Protein AF-A0AAT9HSB4-F1 (afdb_monomer_lite)

Radius of gyration: 14.97 Å; chains: 1; bounding box: 38×33×36 Å

Structure (mmCIF, N/CA/C/O backbone):
data_AF-A0AAT9HSB4-F1
#
_entry.id   AF-A0AAT9HSB4-F1
#
loop_
_atom_site.group_PDB
_atom_site.id
_atom_site.type_symbol
_atom_site.label_atom_id
_atom_site.label_alt_id
_atom_site.label_comp_id
_atom_site.label_asym_id
_atom_site.label_entity_id
_atom_site.label_seq_id
_atom_site.pdbx_PDB_ins_code
_atom_site.Cartn_x
_atom_site.Cartn_y
_atom_site.Cartn_z
_atom_site.occupancy
_atom_site.B_iso_or_equiv
_atom_site.auth_seq_id
_atom_site.auth_comp_id
_atom_site.auth_asym_id
_atom_site.auth_atom_id
_atom_site.pdbx_PDB_model_num
ATOM 1 N N . MET A 1 1 ? 13.324 11.459 19.118 1.00 53.50 1 MET A N 1
ATOM 2 C CA . MET A 1 1 ? 11.860 11.430 19.320 1.00 53.50 1 MET A CA 1
ATOM 3 C C . MET A 1 1 ? 11.243 11.408 17.937 1.00 53.50 1 MET A C 1
ATOM 5 O O . MET A 1 1 ? 11.651 12.230 17.129 1.00 53.50 1 MET A O 1
ATOM 9 N N . LEU A 1 2 ? 10.396 10.427 17.626 1.00 69.25 2 LEU A N 1
ATOM 10 C CA . LEU A 1 2 ? 9.744 10.348 16.318 1.00 69.25 2 LEU A CA 1
ATOM 11 C C . LEU A 1 2 ? 8.677 11.445 16.238 1.00 69.25 2 LEU A C 1
ATOM 13 O O . LEU A 1 2 ? 7.854 11.557 17.145 1.00 69.25 2 LEU A O 1
ATOM 17 N N . ASP A 1 3 ? 8.729 12.261 15.191 1.00 85.31 3 ASP A N 1
ATOM 18 C CA . ASP A 1 3 ? 7.699 13.249 14.881 1.00 85.31 3 ASP A CA 1
ATOM 19 C C . ASP A 1 3 ? 6.648 12.599 13.970 1.00 85.31 3 ASP A C 1
ATOM 21 O O . ASP A 1 3 ? 6.989 11.972 12.966 1.00 85.31 3 ASP A O 1
ATOM 25 N N . GLY A 1 4 ? 5.368 12.742 14.321 1.00 80.50 4 GLY A N 1
ATOM 26 C CA . GLY A 1 4 ? 4.260 12.221 13.522 1.00 80.50 4 GLY A CA 1
ATOM 27 C C . GLY A 1 4 ? 4.216 12.810 12.110 1.00 80.50 4 GLY A C 1
ATOM 28 O O . GLY A 1 4 ? 3.830 12.097 11.184 1.00 80.50 4 GLY A O 1
ATOM 29 N N . SER A 1 5 ? 4.665 14.060 11.931 1.00 85.50 5 SER A N 1
ATOM 30 C CA . SER A 1 5 ? 4.742 14.695 10.609 1.00 85.50 5 SER A CA 1
ATOM 31 C C . SER A 1 5 ? 5.811 14.040 9.726 1.00 85.50 5 SER A C 1
ATOM 33 O O . SER A 1 5 ? 5.557 13.736 8.563 1.00 85.50 5 SER A O 1
ATOM 35 N N . ALA A 1 6 ? 6.970 13.713 10.307 1.00 90.88 6 ALA A N 1
ATOM 36 C CA . ALA A 1 6 ? 8.046 13.012 9.616 1.00 90.88 6 ALA A CA 1
ATOM 37 C C . ALA A 1 6 ? 7.637 11.583 9.222 1.00 90.88 6 ALA A C 1
ATOM 39 O O . ALA A 1 6 ? 7.968 11.132 8.130 1.00 90.88 6 ALA A O 1
ATOM 40 N N . LEU A 1 7 ? 6.880 10.888 10.079 1.00 93.94 7 LEU A N 1
ATOM 41 C CA . LEU A 1 7 ? 6.364 9.548 9.778 1.00 93.94 7 LEU A CA 1
ATOM 42 C C . LEU A 1 7 ? 5.303 9.564 8.668 1.00 93.94 7 LEU A C 1
ATOM 44 O O . LEU A 1 7 ? 5.342 8.715 7.783 1.00 93.94 7 LEU A O 1
ATOM 48 N N . ALA A 1 8 ? 4.398 10.548 8.667 1.00 95.06 8 ALA A N 1
ATOM 49 C CA . ALA A 1 8 ? 3.449 10.727 7.567 1.00 95.06 8 ALA A CA 1
ATOM 50 C C . ALA A 1 8 ? 4.170 11.091 6.256 1.00 95.06 8 ALA A C 1
ATOM 52 O O . ALA A 1 8 ? 3.816 10.583 5.197 1.00 95.06 8 ALA A O 1
ATOM 53 N N . GLY A 1 9 ? 5.218 11.920 6.333 1.00 96.38 9 GLY A N 1
ATOM 54 C CA . GLY A 1 9 ? 6.081 12.245 5.196 1.00 96.38 9 GLY A CA 1
ATOM 55 C C . GLY A 1 9 ? 6.773 11.020 4.603 1.00 96.38 9 GLY A C 1
ATOM 56 O O . GLY A 1 9 ? 6.814 10.869 3.385 1.00 96.38 9 GLY A O 1
ATOM 57 N N . GLN A 1 10 ? 7.261 10.117 5.458 1.00 96.06 10 GLN A N 1
ATOM 58 C CA . GLN A 1 10 ? 7.844 8.851 5.020 1.00 96.06 10 GLN A CA 1
ATOM 59 C C . GLN A 1 10 ? 6.803 7.957 4.337 1.00 96.06 10 GLN A C 1
ATOM 61 O O . GLN A 1 10 ? 7.060 7.481 3.238 1.00 96.06 10 GLN A O 1
ATOM 66 N N . ALA A 1 11 ? 5.615 7.805 4.928 1.00 96.25 11 ALA A N 1
ATOM 67 C CA . ALA A 1 11 ? 4.540 7.009 4.336 1.00 96.25 11 ALA A CA 1
ATOM 68 C C . ALA A 1 11 ? 4.081 7.561 2.972 1.00 96.25 11 ALA A C 1
ATOM 70 O O . ALA A 1 11 ? 3.845 6.795 2.043 1.00 96.25 11 ALA A O 1
ATOM 71 N N . ALA A 1 12 ? 3.982 8.887 2.828 1.00 97.75 12 ALA A N 1
ATOM 72 C CA . ALA A 1 12 ? 3.644 9.528 1.556 1.00 97.75 12 ALA A CA 1
ATOM 73 C C . ALA A 1 12 ? 4.717 9.290 0.488 1.00 97.75 12 ALA A C 1
ATOM 75 O O . ALA A 1 12 ? 4.398 9.083 -0.681 1.00 97.75 12 ALA A O 1
ATOM 76 N N . ARG A 1 13 ? 5.990 9.301 0.892 1.00 97.31 13 ARG A N 1
ATOM 77 C CA . ARG A 1 13 ? 7.109 9.022 -0.003 1.00 97.31 13 ARG A CA 1
ATOM 78 C C . ARG A 1 13 ? 7.107 7.572 -0.483 1.00 97.31 13 ARG A C 1
ATOM 80 O O . ARG A 1 13 ? 7.163 7.362 -1.687 1.00 97.31 13 ARG A O 1
ATOM 87 N N . GLU A 1 14 ? 6.977 6.611 0.428 1.00 96.81 14 GLU A N 1
ATOM 88 C CA . GLU A 1 14 ? 6.907 5.179 0.089 1.00 96.81 14 GLU A CA 1
ATOM 89 C C . GLU A 1 14 ? 5.704 4.879 -0.824 1.00 96.81 14 GLU A C 1
ATOM 91 O O . GLU A 1 14 ? 5.832 4.165 -1.814 1.00 96.81 14 GLU A O 1
ATOM 96 N N . LEU A 1 15 ? 4.554 5.520 -0.580 1.00 97.00 15 LEU A N 1
ATOM 97 C CA . LEU A 1 15 ? 3.365 5.398 -1.431 1.00 97.00 15 LEU A CA 1
ATOM 98 C C . LEU A 1 15 ? 3.612 5.863 -2.884 1.00 97.00 15 LEU A C 1
ATOM 100 O O . LEU A 1 15 ? 3.079 5.268 -3.825 1.00 97.00 15 LEU A O 1
ATOM 104 N N . VAL A 1 16 ? 4.434 6.898 -3.085 1.00 97.19 16 VAL A N 1
ATOM 105 C CA . VAL A 1 16 ? 4.856 7.342 -4.424 1.00 97.19 16 VAL A CA 1
ATOM 106 C C . VAL A 1 16 ? 5.888 6.390 -5.021 1.00 97.19 16 VAL A C 1
ATOM 108 O O . VAL A 1 16 ? 5.770 6.040 -6.192 1.00 97.19 16 VAL A O 1
ATOM 111 N N . GLU A 1 17 ? 6.897 6.001 -4.240 1.00 95.62 17 GLU A N 1
ATOM 112 C CA . GLU A 1 17 ? 8.018 5.174 -4.701 1.00 95.62 17 GLU A CA 1
ATOM 113 C C . GLU A 1 17 ? 7.531 3.791 -5.173 1.00 95.62 17 GLU A C 1
ATOM 115 O O . GLU A 1 17 ? 7.856 3.379 -6.285 1.00 95.62 17 GLU A O 1
ATOM 120 N N . GLU A 1 18 ? 6.682 3.119 -4.392 1.00 95.88 18 GLU A N 1
ATOM 121 C CA . GLU A 1 18 ? 6.285 1.729 -4.658 1.00 95.88 18 GLU A CA 1
ATOM 122 C C . GLU A 1 18 ? 5.005 1.592 -5.496 1.00 95.88 18 GLU A C 1
ATOM 124 O O . GLU A 1 18 ? 4.842 0.622 -6.23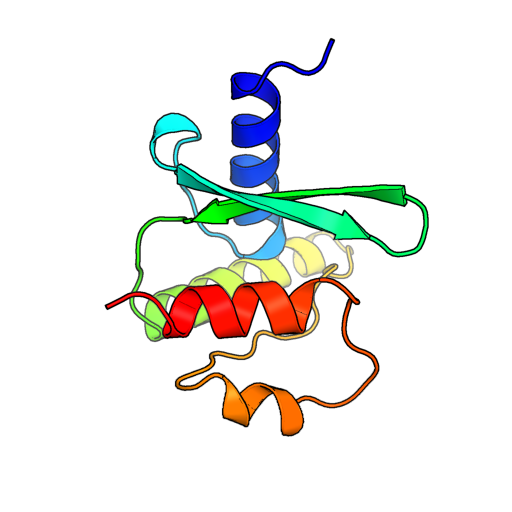9 1.00 95.88 18 GLU A O 1
ATOM 129 N N . LEU A 1 19 ? 4.068 2.541 -5.372 1.00 96.31 19 LEU A N 1
ATOM 130 C CA . LEU A 1 19 ? 2.749 2.460 -6.018 1.00 96.31 19 LEU A CA 1
ATOM 131 C C . LEU A 1 19 ? 2.494 3.574 -7.039 1.00 96.31 19 LEU A C 1
ATOM 133 O O . LEU A 1 19 ? 1.475 3.535 -7.727 1.00 96.31 19 LEU A O 1
ATOM 137 N N . GLY A 1 20 ? 3.383 4.564 -7.152 1.00 96.94 20 GLY A N 1
ATOM 138 C CA . GLY A 1 20 ? 3.195 5.715 -8.041 1.00 96.94 20 GLY A CA 1
ATOM 139 C C . GLY A 1 20 ? 2.122 6.703 -7.571 1.00 96.94 20 GLY A C 1
ATOM 140 O O . GLY A 1 20 ? 1.753 7.607 -8.321 1.00 96.94 20 GLY A O 1
ATOM 141 N N . ILE A 1 21 ? 1.608 6.556 -6.345 1.00 96.81 21 ILE A N 1
ATOM 142 C CA . ILE A 1 21 ? 0.452 7.315 -5.859 1.00 96.81 21 ILE A CA 1
ATOM 143 C C . ILE A 1 21 ? 0.917 8.543 -5.077 1.00 96.81 21 ILE A C 1
ATOM 145 O O . ILE A 1 21 ? 1.451 8.447 -3.975 1.00 96.81 21 ILE A O 1
ATOM 149 N N . GLY A 1 22 ? 0.651 9.726 -5.627 1.00 96.12 22 GLY A N 1
ATOM 150 C CA . GLY A 1 22 ? 0.876 10.992 -4.935 1.00 96.12 22 GLY A CA 1
ATOM 151 C C . GLY A 1 22 ? -0.204 11.293 -3.897 1.00 96.12 22 GLY A C 1
ATOM 152 O O . GLY A 1 22 ? -1.375 11.431 -4.244 1.00 96.12 22 GLY A O 1
ATOM 153 N N . ALA A 1 23 ? 0.199 11.478 -2.641 1.00 95.81 23 ALA A N 1
ATOM 154 C CA . ALA A 1 23 ? -0.631 12.058 -1.587 1.00 95.81 23 ALA A CA 1
ATOM 155 C C . ALA A 1 23 ? 0.215 13.009 -0.737 1.00 95.81 23 ALA A C 1
ATOM 157 O O . ALA A 1 23 ? 1.376 12.713 -0.444 1.00 95.81 23 ALA A O 1
ATOM 158 N N . ALA A 1 24 ? -0.350 14.148 -0.333 1.00 95.44 24 ALA A N 1
ATOM 159 C CA . ALA A 1 24 ? 0.330 15.000 0.629 1.00 95.44 24 ALA A CA 1
ATOM 160 C C . ALA A 1 24 ? 0.334 14.306 2.009 1.00 95.44 24 ALA A C 1
ATOM 162 O O . ALA A 1 24 ? -0.641 13.629 2.350 1.00 95.44 24 ALA A O 1
ATOM 163 N N . PRO A 1 25 ? 1.390 14.450 2.828 1.00 95.50 25 PRO A N 1
ATOM 164 C CA . PRO A 1 25 ? 1.433 13.851 4.164 1.00 95.50 25 PRO A CA 1
ATOM 165 C C . PRO A 1 25 ? 0.229 14.222 5.043 1.00 95.50 25 PRO A C 1
ATOM 167 O O . PRO A 1 25 ? -0.238 13.405 5.832 1.00 95.50 25 PRO A O 1
ATOM 170 N N . GLU A 1 26 ? -0.295 15.437 4.895 1.00 94.88 26 GLU A N 1
ATOM 171 C CA . GLU A 1 26 ? -1.490 15.935 5.582 1.00 94.88 26 GLU A CA 1
ATOM 172 C C . GLU A 1 26 ? -2.800 15.263 5.137 1.0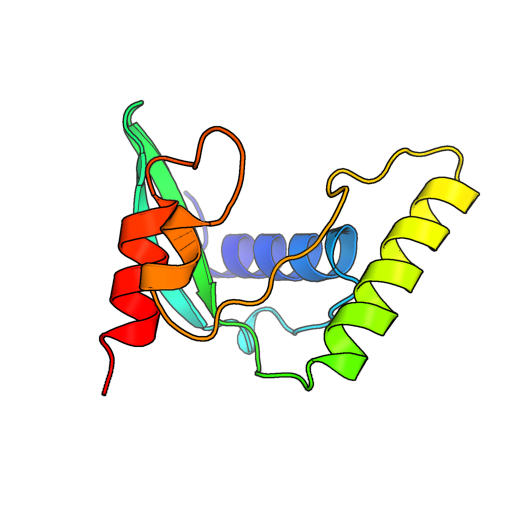0 94.88 26 GLU A C 1
ATOM 174 O O . GLU A 1 26 ? -3.758 15.230 5.915 1.00 94.88 26 GLU A O 1
ATOM 179 N N . ASP A 1 27 ? -2.835 14.686 3.934 1.00 95.75 27 ASP A N 1
ATOM 180 C CA . ASP A 1 27 ? -3.975 13.913 3.432 1.00 95.75 27 ASP A CA 1
ATOM 181 C C . ASP A 1 27 ? -3.955 12.466 3.950 1.00 95.75 27 ASP A C 1
ATOM 183 O O . ASP A 1 27 ? -4.961 11.753 3.872 1.00 95.75 27 ASP A O 1
ATOM 187 N N . LEU A 1 28 ? -2.823 12.022 4.511 1.00 96.50 28 LEU A N 1
ATOM 188 C CA . LEU A 1 28 ? -2.684 10.705 5.113 1.00 96.50 28 LEU A CA 1
ATOM 189 C C . LEU A 1 28 ? -3.226 10.697 6.540 1.00 96.50 28 LEU A C 1
ATOM 191 O O . LEU A 1 28 ? -2.701 11.323 7.464 1.00 96.50 28 LEU A O 1
ATOM 195 N N . LYS A 1 29 ? -4.255 9.883 6.768 1.00 94.94 29 LYS A N 1
ATOM 196 C CA . LYS A 1 29 ? -4.841 9.728 8.101 1.00 94.94 29 LYS A CA 1
ATOM 197 C C . LYS A 1 29 ? -4.197 8.563 8.839 1.00 94.94 29 LYS A C 1
ATOM 199 O O . LYS A 1 29 ? -4.453 7.412 8.485 1.00 94.94 29 LYS A O 1
ATOM 204 N N . LEU A 1 30 ? -3.458 8.833 9.920 1.00 94.69 30 LEU A N 1
ATOM 205 C CA . LEU A 1 30 ? -3.002 7.770 10.825 1.00 94.69 30 LEU A CA 1
ATOM 206 C C . LEU A 1 30 ? -4.212 6.971 11.328 1.00 94.69 30 LEU A C 1
ATOM 208 O O . LEU A 1 30 ? -5.134 7.517 11.943 1.00 94.69 30 LEU A O 1
ATOM 212 N N . TRP A 1 31 ? -4.218 5.672 11.044 1.00 94.25 31 TRP A N 1
ATOM 213 C CA . TRP A 1 31 ? -5.399 4.837 11.213 1.00 94.25 31 TRP A CA 1
ATOM 214 C C . TRP A 1 31 ? -5.278 3.804 12.312 1.00 94.25 31 TRP A C 1
ATOM 216 O O . TRP A 1 31 ? -6.207 3.621 13.114 1.00 94.25 31 TRP A O 1
ATOM 226 N N . VAL A 1 32 ? -4.156 3.097 12.321 1.00 93.38 32 VAL A N 1
ATOM 227 C CA . VAL A 1 32 ? -3.880 2.077 13.317 1.00 93.38 32 VAL A CA 1
ATOM 228 C C . VAL A 1 32 ? -2.387 2.012 13.584 1.00 93.38 32 VAL A C 1
ATOM 230 O O . VAL A 1 32 ? -1.566 2.235 12.698 1.00 93.38 32 VAL A O 1
ATOM 233 N N . VAL A 1 33 ? -2.069 1.724 14.840 1.00 93.50 33 VAL A N 1
ATOM 234 C CA . VAL A 1 33 ? -0.728 1.375 15.280 1.00 93.50 33 VAL A CA 1
ATOM 235 C C . VAL A 1 33 ? -0.762 -0.107 15.611 1.00 93.50 33 VAL A C 1
ATOM 237 O O . VAL A 1 33 ? -1.607 -0.542 16.398 1.00 93.50 33 VAL A O 1
ATOM 240 N N . THR A 1 34 ? 0.114 -0.878 14.986 1.00 91.81 34 THR A N 1
ATOM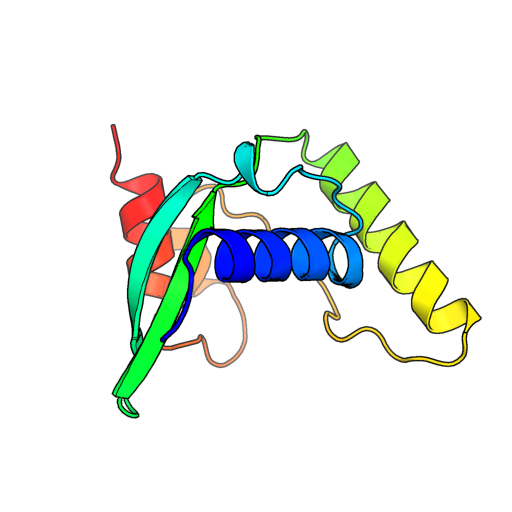 241 C CA . THR A 1 34 ? 0.256 -2.314 15.226 1.00 91.81 34 THR A CA 1
ATOM 242 C C . THR A 1 34 ? 1.558 -2.576 15.966 1.00 91.81 34 THR A C 1
ATOM 244 O O . THR A 1 34 ? 2.524 -1.820 15.860 1.00 91.81 34 THR A O 1
ATOM 247 N N . ARG A 1 35 ? 1.575 -3.643 16.761 1.00 90.31 35 ARG A N 1
ATOM 248 C CA . ARG A 1 35 ? 2.791 -4.147 17.392 1.00 90.31 35 ARG A CA 1
ATOM 249 C C . ARG A 1 35 ? 3.073 -5.520 16.804 1.00 90.31 35 ARG A C 1
ATOM 251 O O . ARG A 1 35 ? 2.245 -6.408 16.983 1.00 90.31 35 ARG A O 1
ATOM 258 N N . GLY A 1 36 ? 4.194 -5.658 16.108 1.00 85.25 36 GLY A N 1
ATOM 259 C CA . GLY A 1 36 ? 4.627 -6.936 15.554 1.00 85.25 36 GLY A CA 1
ATOM 260 C C . GLY A 1 36 ? 5.131 -7.887 16.641 1.00 85.25 36 GLY A C 1
ATOM 261 O O . GLY A 1 36 ? 5.462 -7.470 17.758 1.00 85.25 36 GLY A O 1
ATOM 262 N N . GLU A 1 37 ? 5.228 -9.166 16.299 1.00 84.00 37 GLU A N 1
ATOM 263 C CA . GLU A 1 37 ? 5.641 -10.274 17.165 1.00 84.00 37 GLU A CA 1
ATOM 264 C C . GLU A 1 37 ? 7.024 -10.040 17.791 1.00 84.00 37 GLU A C 1
ATOM 266 O O . GLU A 1 37 ? 7.237 -10.327 18.970 1.00 84.00 37 GLU A O 1
ATOM 271 N N . ASN A 1 38 ? 7.936 -9.402 17.049 1.00 85.75 38 ASN A N 1
ATOM 272 C CA . ASN A 1 38 ? 9.285 -9.051 17.512 1.00 85.75 38 ASN A CA 1
ATOM 273 C C . ASN A 1 38 ? 9.349 -7.714 18.277 1.00 85.75 38 ASN A C 1
ATOM 275 O O . ASN A 1 38 ? 10.430 -7.181 18.527 1.00 85.75 38 ASN A O 1
ATOM 279 N N . GLY A 1 39 ? 8.199 -7.137 18.635 1.00 85.56 39 GLY A N 1
ATOM 280 C CA . GLY A 1 39 ? 8.110 -5.863 19.347 1.00 85.56 39 GLY A CA 1
ATOM 281 C C . GLY A 1 39 ? 8.290 -4.622 18.469 1.00 85.56 39 GLY A C 1
ATOM 282 O O . GLY A 1 39 ? 8.355 -3.520 19.016 1.00 85.56 39 GLY A O 1
ATOM 283 N N . SER A 1 40 ? 8.340 -4.780 17.142 1.00 87.94 40 SER A N 1
ATOM 284 C CA . SER A 1 40 ? 8.284 -3.664 16.193 1.00 87.94 40 SER A CA 1
ATOM 285 C C . SER A 1 40 ? 6.954 -2.915 16.316 1.00 87.94 40 SER A C 1
ATOM 287 O O . SER A 1 40 ? 5.933 -3.492 16.693 1.00 87.94 40 SER A O 1
ATOM 289 N N . VAL A 1 41 ? 6.961 -1.617 16.012 1.00 90.94 41 VAL A N 1
ATOM 290 C CA . VAL A 1 41 ? 5.754 -0.781 15.981 1.00 90.94 41 VAL A CA 1
ATOM 291 C C . VAL A 1 41 ? 5.526 -0.327 14.547 1.00 90.94 41 VAL A C 1
ATOM 293 O O . VAL A 1 41 ? 6.369 0.370 13.987 1.00 90.94 41 VAL A O 1
ATOM 296 N N . GLY A 1 42 ? 4.400 -0.733 13.967 1.00 91.75 42 GLY A N 1
ATOM 297 C CA . GLY A 1 42 ? 3.952 -0.310 12.644 1.00 91.75 42 GLY A CA 1
ATOM 298 C C . GLY A 1 42 ? 2.919 0.806 12.756 1.00 91.75 42 GLY A C 1
ATOM 299 O O . GLY A 1 42 ? 2.047 0.767 13.626 1.00 91.75 42 GLY A O 1
ATOM 300 N N . LEU A 1 43 ? 3.007 1.805 11.880 1.00 94.12 43 LEU A N 1
ATOM 301 C CA . LEU A 1 43 ? 1.994 2.845 11.736 1.00 94.12 43 LEU A CA 1
ATOM 302 C C . LEU A 1 43 ? 1.369 2.707 10.353 1.00 94.12 43 LEU A C 1
ATOM 304 O O . LEU A 1 43 ? 2.058 2.820 9.346 1.00 94.12 43 LEU A O 1
ATOM 308 N N . THR A 1 44 ? 0.062 2.481 10.303 1.00 95.12 44 THR A N 1
ATOM 309 C CA . THR A 1 44 ? -0.678 2.387 9.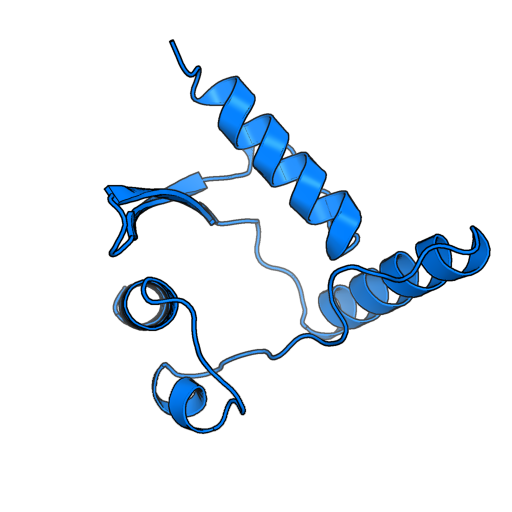044 1.00 95.12 44 THR A CA 1
ATOM 310 C C . THR A 1 44 ? -1.487 3.655 8.843 1.00 95.12 44 THR A C 1
ATOM 312 O O . THR A 1 44 ? -2.296 4.034 9.700 1.00 95.12 44 THR A O 1
ATOM 315 N N . TYR A 1 45 ? -1.294 4.283 7.691 1.00 95.88 45 TYR A N 1
ATOM 316 C CA . TYR A 1 45 ? -2.023 5.467 7.263 1.00 95.88 45 TYR A CA 1
ATOM 317 C C . TYR A 1 45 ? -3.049 5.094 6.191 1.00 95.88 45 TYR A C 1
ATOM 319 O O . TYR A 1 45 ? -2.826 4.188 5.394 1.00 95.88 45 TYR A O 1
ATOM 327 N N . LEU A 1 46 ? -4.187 5.785 6.180 1.00 96.12 46 LEU A N 1
ATOM 328 C CA . LEU A 1 46 ? -5.145 5.715 5.082 1.00 96.12 46 LEU A CA 1
ATOM 329 C C . LEU A 1 46 ? -4.846 6.829 4.085 1.00 96.12 46 LEU A C 1
ATOM 331 O O . LEU A 1 46 ? -4.881 8.003 4.456 1.00 96.12 46 LEU A O 1
ATOM 335 N N . ALA A 1 47 ? -4.596 6.435 2.839 1.00 96.06 47 ALA A N 1
ATOM 336 C CA . ALA A 1 47 ? -4.533 7.332 1.696 1.00 96.06 47 ALA A CA 1
ATOM 337 C C . ALA A 1 47 ? -5.944 7.654 1.158 1.00 96.06 47 ALA A C 1
ATOM 339 O O . ALA A 1 47 ? -6.897 6.909 1.430 1.00 96.06 47 ALA A O 1
ATOM 340 N N . PRO A 1 48 ? -6.098 8.742 0.381 1.00 94.56 48 PRO A N 1
ATOM 341 C CA . PRO A 1 48 ? -7.323 9.018 -0.363 1.00 94.56 48 PRO A CA 1
ATOM 342 C C . PRO A 1 48 ? -7.725 7.853 -1.279 1.00 94.56 48 PRO A C 1
ATOM 344 O O . PRO A 1 48 ? -6.881 7.175 -1.861 1.00 94.56 48 PRO A O 1
ATOM 347 N N . ALA A 1 49 ? -9.031 7.619 -1.420 1.00 94.62 49 ALA A N 1
ATOM 348 C CA . ALA A 1 49 ? -9.540 6.554 -2.278 1.00 94.62 49 ALA A CA 1
ATOM 349 C C . ALA A 1 49 ? -9.340 6.891 -3.764 1.00 94.62 49 ALA A C 1
ATOM 351 O O . ALA A 1 49 ? -9.644 8.002 -4.198 1.00 94.62 49 ALA A O 1
ATOM 352 N N . LEU A 1 50 ? -8.906 5.899 -4.544 1.00 96.44 50 LEU A N 1
ATOM 353 C CA . LEU A 1 50 ? -8.701 6.009 -5.987 1.00 96.44 50 LEU A CA 1
ATOM 354 C C . LEU A 1 50 ? -9.434 4.887 -6.737 1.00 96.44 50 LEU A C 1
ATOM 356 O O . LEU A 1 50 ? -9.652 3.809 -6.176 1.00 96.44 50 LEU A O 1
ATOM 360 N N . PRO A 1 51 ? -9.811 5.106 -8.010 1.00 97.25 51 PRO A N 1
ATOM 361 C CA . PRO A 1 51 ? -10.333 4.041 -8.857 1.00 97.25 51 PRO A CA 1
ATOM 362 C C . PRO A 1 51 ? -9.311 2.913 -9.048 1.00 97.25 51 PRO A C 1
ATOM 364 O O . PRO A 1 51 ? -8.127 3.171 -9.254 1.00 97.25 51 PRO A O 1
ATOM 367 N N . GLU A 1 52 ? -9.775 1.660 -9.084 1.00 96.81 52 GLU A N 1
ATOM 368 C CA . GLU A 1 52 ? -8.918 0.483 -9.322 1.00 96.81 52 GLU A CA 1
ATOM 369 C C . GLU A 1 52 ? -8.074 0.617 -10.601 1.00 96.81 52 GLU A C 1
ATOM 371 O O . GLU A 1 52 ? -6.892 0.285 -10.598 1.00 96.81 52 GLU A O 1
ATOM 376 N N . ALA A 1 53 ? -8.657 1.135 -11.686 1.00 97.56 53 ALA A N 1
ATOM 377 C CA . ALA A 1 53 ? -7.939 1.322 -12.945 1.00 97.56 53 ALA A CA 1
ATOM 378 C C . ALA A 1 53 ? -6.753 2.292 -12.804 1.00 97.56 53 ALA A C 1
ATOM 380 O O . ALA A 1 53 ? -5.701 2.049 -13.387 1.00 97.56 53 ALA A O 1
ATOM 381 N N . THR A 1 54 ? -6.916 3.350 -12.006 1.00 97.50 54 THR A N 1
ATOM 382 C CA . THR A 1 54 ? -5.852 4.312 -11.699 1.00 97.50 54 THR A CA 1
ATOM 383 C C . THR A 1 54 ? -4.753 3.643 -10.883 1.00 97.50 54 THR A C 1
ATOM 385 O O . THR A 1 54 ? -3.606 3.661 -11.306 1.00 97.50 54 THR A O 1
ATOM 388 N N . LEU A 1 55 ? -5.112 2.937 -9.801 1.00 97.25 55 LEU A N 1
ATOM 389 C CA . LEU A 1 55 ? -4.147 2.215 -8.959 1.00 97.25 55 LEU A CA 1
ATOM 390 C C . LEU A 1 55 ? -3.276 1.244 -9.770 1.00 97.25 55 LEU A C 1
ATOM 392 O O . LEU A 1 55 ? -2.062 1.197 -9.600 1.00 97.25 55 LEU A O 1
ATOM 396 N N . ARG A 1 56 ? -3.892 0.474 -10.675 1.00 98.19 56 ARG A N 1
ATOM 397 C CA . ARG A 1 56 ? -3.164 -0.488 -11.516 1.00 98.19 56 ARG A CA 1
ATOM 398 C C . ARG A 1 56 ? -2.261 0.192 -12.541 1.00 98.19 56 ARG A C 1
ATOM 400 O O . ARG A 1 56 ? -1.165 -0.304 -12.791 1.00 98.19 56 ARG A O 1
ATOM 407 N N . ALA A 1 57 ? -2.724 1.283 -13.149 1.00 98.19 57 ALA A N 1
ATOM 408 C CA . ALA A 1 57 ? -1.938 2.030 -14.123 1.00 98.19 57 ALA A CA 1
ATOM 409 C C . ALA A 1 57 ? -0.713 2.685 -13.469 1.00 98.19 57 ALA A C 1
ATOM 411 O O . ALA A 1 57 ? 0.393 2.555 -13.995 1.00 98.19 57 ALA A O 1
ATOM 412 N N . ASP A 1 58 ? -0.902 3.316 -12.310 1.00 98.00 58 ASP A N 1
ATOM 413 C CA . ASP A 1 58 ? 0.161 4.014 -11.585 1.00 98.00 58 ASP A CA 1
ATOM 414 C C . ASP A 1 58 ? 1.207 3.027 -11.045 1.00 98.00 58 ASP A C 1
ATOM 416 O O . ASP A 1 58 ? 2.402 3.234 -11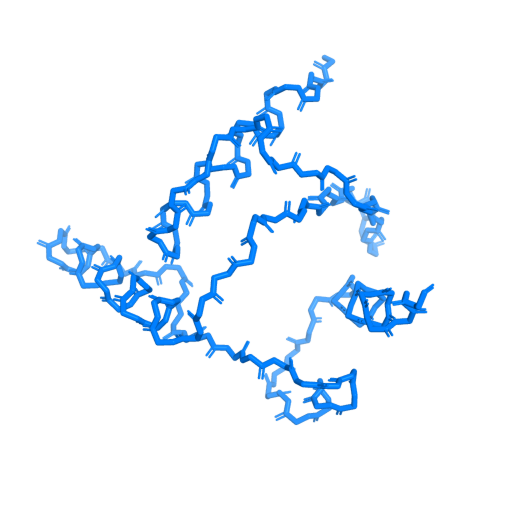.260 1.00 98.00 58 ASP A O 1
ATOM 420 N N . PHE A 1 59 ? 0.778 1.889 -10.482 1.00 98.25 59 PHE A N 1
ATOM 421 C CA . PHE A 1 59 ? 1.687 0.814 -10.066 1.00 98.25 59 PHE A CA 1
ATOM 422 C C . PHE A 1 59 ? 2.528 0.282 -11.235 1.00 98.25 59 PHE A C 1
ATOM 424 O O . PHE A 1 59 ? 3.750 0.164 -11.133 1.00 98.25 59 PHE A O 1
ATOM 431 N N . ALA A 1 60 ? 1.894 -0.006 -12.378 1.00 98.06 60 ALA A N 1
ATOM 432 C CA . ALA A 1 60 ? 2.607 -0.493 -13.557 1.00 98.06 60 ALA A CA 1
ATOM 433 C C . ALA A 1 60 ? 3.623 0.537 -14.078 1.00 98.06 60 ALA A C 1
ATOM 435 O O . ALA A 1 60 ? 4.721 0.163 -14.498 1.00 98.06 60 ALA A O 1
ATOM 436 N N . ALA A 1 61 ? 3.276 1.826 -14.033 1.00 98.00 61 ALA A N 1
ATOM 437 C CA . ALA A 1 61 ? 4.172 2.909 -14.417 1.00 98.00 61 ALA A CA 1
ATOM 438 C C . ALA A 1 61 ? 5.360 3.048 -13.449 1.00 98.00 61 ALA A C 1
ATOM 440 O O . ALA A 1 61 ? 6.494 3.165 -13.916 1.00 98.00 61 ALA A O 1
ATOM 441 N N . ALA A 1 62 ? 5.125 2.978 -12.133 1.00 97.44 62 ALA A N 1
ATOM 442 C CA . ALA A 1 62 ? 6.175 3.018 -11.113 1.00 97.44 62 ALA A CA 1
ATOM 443 C C . ALA A 1 62 ? 7.163 1.855 -11.294 1.00 97.44 62 ALA A C 1
ATOM 445 O O . ALA A 1 62 ? 8.359 2.073 -11.494 1.00 97.44 62 ALA A O 1
ATOM 446 N N . ALA A 1 63 ? 6.649 0.627 -11.386 1.00 97.50 63 ALA A N 1
ATOM 447 C CA . ALA A 1 63 ? 7.468 -0.563 -11.587 1.00 97.50 63 ALA A CA 1
ATOM 448 C C . ALA A 1 63 ? 8.245 -0.534 -12.921 1.00 97.50 63 ALA A C 1
ATOM 450 O O . ALA A 1 63 ? 9.372 -1.025 -13.005 1.00 97.50 63 ALA A O 1
ATOM 451 N N . ALA A 1 64 ? 7.671 0.038 -13.986 1.00 97.19 64 ALA A N 1
ATOM 452 C CA . ALA A 1 64 ? 8.376 0.230 -15.254 1.00 97.19 64 ALA A CA 1
ATOM 453 C C . ALA A 1 64 ? 9.485 1.291 -15.152 1.00 97.19 64 ALA A C 1
ATOM 455 O O . ALA A 1 64 ? 10.552 1.115 -15.743 1.00 97.19 64 ALA A O 1
ATOM 456 N N . ALA A 1 65 ? 9.255 2.371 -14.401 1.00 96.19 65 ALA A N 1
A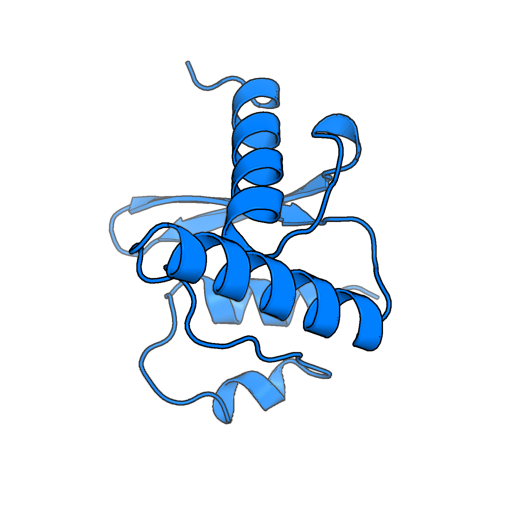TOM 457 C CA . ALA A 1 65 ? 10.233 3.435 -14.199 1.00 96.19 65 ALA A CA 1
ATOM 458 C C . ALA A 1 65 ? 11.464 2.954 -13.418 1.00 96.19 65 ALA A C 1
ATOM 460 O O . ALA A 1 65 ? 12.581 3.352 -13.749 1.00 96.19 65 ALA A O 1
ATOM 461 N N . GLU A 1 66 ? 11.286 2.078 -12.428 1.00 96.56 66 GLU A N 1
ATOM 462 C CA . GLU A 1 66 ? 12.412 1.475 -11.706 1.00 96.56 66 GLU A CA 1
ATOM 463 C C . GLU A 1 66 ? 13.212 0.520 -12.593 1.00 96.56 66 GLU A C 1
ATOM 465 O O . GLU A 1 66 ? 14.438 0.631 -12.665 1.00 96.56 66 GLU A O 1
ATOM 470 N N . ARG A 1 67 ? 12.525 -0.326 -13.372 1.00 96.31 67 ARG A N 1
ATOM 471 C CA . ARG A 1 67 ? 13.184 -1.218 -14.341 1.00 96.31 67 ARG A CA 1
ATOM 472 C C . ARG A 1 67 ? 13.952 -0.460 -15.416 1.00 96.31 67 ARG A C 1
ATOM 474 O O . ARG A 1 67 ? 15.030 -0.887 -15.809 1.00 96.31 67 ARG A O 1
ATOM 481 N N . ALA A 1 68 ? 13.440 0.686 -15.864 1.00 97.38 68 ALA A N 1
ATOM 482 C CA . ALA A 1 68 ? 14.144 1.559 -16.805 1.00 97.38 68 ALA A CA 1
ATOM 483 C C . ALA A 1 68 ? 15.442 2.161 -16.228 1.00 97.38 68 ALA A C 1
ATOM 485 O O . ALA A 1 68 ? 16.257 2.686 -16.984 1.00 97.38 68 ALA A O 1
ATOM 486 N N . GLN A 1 69 ? 15.632 2.094 -14.908 1.00 96.06 69 GLN A N 1
ATOM 487 C CA . GLN A 1 69 ? 16.844 2.510 -14.198 1.00 96.06 69 GLN A CA 1
ATOM 488 C C . GLN A 1 69 ? 17.706 1.310 -13.765 1.00 96.06 69 GLN A C 1
ATOM 490 O O . GLN A 1 69 ? 18.544 1.465 -12.878 1.00 96.06 69 GLN A O 1
ATOM 495 N N . ASP A 1 70 ? 17.480 0.123 -14.340 1.00 97.31 70 ASP A N 1
ATOM 496 C CA . ASP A 1 70 ? 18.137 -1.138 -13.966 1.00 97.31 70 ASP A CA 1
ATOM 497 C C . ASP A 1 70 ? 17.956 -1.511 -12.476 1.00 97.31 70 ASP A C 1
ATOM 499 O O . ASP A 1 70 ? 18.791 -2.197 -11.881 1.00 97.31 70 ASP A O 1
ATOM 503 N N . ARG A 1 71 ? 16.851 -1.061 -11.860 1.00 96.06 71 ARG A N 1
ATOM 504 C CA . ARG A 1 71 ? 16.436 -1.434 -10.499 1.00 96.06 71 ARG A CA 1
ATOM 505 C C . ARG A 1 71 ? 15.287 -2.441 -10.562 1.00 96.06 71 ARG A C 1
ATOM 507 O O . ARG A 1 71 ? 14.406 -2.324 -11.411 1.00 96.06 71 ARG A O 1
ATOM 514 N N . GLU A 1 72 ? 15.288 -3.423 -9.662 1.00 96.12 72 GLU A N 1
ATOM 515 C CA . GLU A 1 72 ? 14.131 -4.309 -9.495 1.00 96.12 72 GLU A CA 1
ATOM 516 C C . GLU A 1 72 ? 13.142 -3.665 -8.519 1.00 96.12 72 GLU A C 1
ATOM 518 O O . GLU A 1 72 ? 13.574 -3.270 -7.432 1.00 96.12 72 GLU A O 1
ATOM 523 N N . PRO A 1 73 ? 11.849 -3.576 -8.872 1.00 96.25 73 PRO A N 1
ATOM 524 C CA . PRO A 1 73 ? 10.838 -3.096 -7.950 1.00 96.25 73 PRO A CA 1
ATOM 525 C C . PRO A 1 73 ? 10.718 -3.942 -6.694 1.00 96.25 73 PRO A C 1
ATOM 527 O O . PRO A 1 73 ? 10.739 -5.172 -6.756 1.00 96.25 73 PRO A O 1
ATOM 530 N N . GLU A 1 74 ? 10.528 -3.275 -5.558 1.00 94.94 74 GLU A N 1
ATOM 531 C CA . GLU A 1 74 ? 10.320 -3.952 -4.274 1.00 94.94 74 GLU A CA 1
ATOM 532 C C . GLU A 1 74 ? 9.032 -4.787 -4.277 1.00 94.94 74 GLU A C 1
ATOM 534 O O . GLU A 1 74 ? 8.983 -5.885 -3.715 1.00 94.94 74 GLU A O 1
ATOM 539 N N . LEU A 1 75 ? 7.998 -4.294 -4.966 1.00 95.19 75 LEU A N 1
ATOM 540 C CA . LEU A 1 75 ? 6.714 -4.967 -5.119 1.00 95.19 75 LEU A CA 1
ATOM 541 C C . LEU A 1 75 ? 6.590 -5.621 -6.498 1.00 95.19 75 LEU A C 1
ATOM 543 O O . LEU A 1 75 ? 6.683 -4.971 -7.540 1.00 95.19 75 LEU A O 1
ATOM 547 N N . ALA A 1 76 ? 6.300 -6.921 -6.499 1.00 93.69 76 ALA A N 1
ATOM 548 C CA . ALA A 1 76 ? 6.094 -7.685 -7.727 1.00 93.69 76 ALA A CA 1
ATOM 549 C C . ALA A 1 76 ? 4.662 -7.573 -8.280 1.00 93.69 76 ALA A C 1
ATOM 551 O O . ALA A 1 76 ? 4.474 -7.626 -9.495 1.00 93.69 76 ALA A O 1
ATOM 552 N N . ASP A 1 77 ? 3.657 -7.447 -7.407 1.00 94.12 77 ASP A N 1
ATOM 553 C CA . ASP A 1 77 ? 2.238 -7.407 -7.775 1.00 94.12 77 ASP A CA 1
ATOM 554 C C . ASP A 1 77 ? 1.396 -6.727 -6.679 1.00 94.12 77 ASP A C 1
ATOM 556 O O . ASP A 1 77 ? 1.832 -6.604 -5.531 1.00 94.12 77 ASP A O 1
ATOM 560 N N . ILE A 1 78 ? 0.169 -6.331 -7.027 1.00 95.25 78 ILE A N 1
ATOM 561 C CA . ILE A 1 78 ? -0.829 -5.776 -6.109 1.00 95.25 78 ILE A CA 1
ATOM 562 C C . ILE A 1 78 ? -2.156 -6.545 -6.181 1.00 95.25 78 ILE A C 1
ATOM 564 O O . ILE A 1 78 ? -2.748 -6.758 -7.244 1.00 95.25 78 ILE A O 1
ATOM 568 N N . ALA A 1 79 ? -2.688 -6.897 -5.009 1.00 95.25 79 ALA A N 1
ATOM 569 C CA . ALA A 1 79 ? -4.006 -7.509 -4.859 1.00 95.25 79 ALA A CA 1
ATOM 570 C C . ALA A 1 79 ? -4.993 -6.526 -4.215 1.00 95.25 79 ALA A C 1
ATOM 572 O O . ALA A 1 79 ? -4.667 -5.843 -3.245 1.00 95.25 79 ALA A O 1
ATOM 573 N N . LEU A 1 80 ? -6.220 -6.476 -4.738 1.00 95.44 80 LEU A N 1
ATOM 574 C CA . LEU A 1 80 ? -7.302 -5.657 -4.190 1.00 95.44 80 LEU A CA 1
ATOM 575 C C . LEU A 1 80 ? -8.341 -6.559 -3.538 1.00 95.44 80 LEU A C 1
ATOM 577 O O . LEU A 1 80 ? -8.876 -7.452 -4.193 1.00 95.44 80 LEU A O 1
ATOM 581 N N . LEU A 1 81 ? -8.631 -6.294 -2.266 1.00 95.12 81 LEU A N 1
ATOM 582 C CA . LEU A 1 81 ? -9.584 -7.065 -1.475 1.00 95.12 81 LEU A CA 1
ATOM 583 C C . LEU A 1 81 ? -10.960 -6.386 -1.471 1.00 95.12 81 LEU A C 1
ATOM 585 O O . LEU A 1 81 ? -11.064 -5.169 -1.305 1.00 95.12 81 LEU A O 1
ATOM 589 N N . ARG A 1 82 ? -12.023 -7.178 -1.604 1.00 94.81 82 ARG A N 1
ATOM 590 C CA . ARG A 1 82 ? -13.434 -6.764 -1.481 1.00 94.81 82 ARG A CA 1
ATOM 591 C C . ARG A 1 82 ? -14.064 -7.206 -0.164 1.00 94.81 82 ARG A C 1
ATOM 593 O O . ARG A 1 82 ? -15.126 -6.705 0.204 1.00 94.81 82 ARG A O 1
ATOM 600 N N . SER A 1 83 ? -13.426 -8.133 0.542 1.00 95.44 83 SER A N 1
ATOM 601 C CA . SER A 1 83 ? -13.832 -8.606 1.863 1.00 95.44 83 SER A CA 1
ATOM 602 C C . SER A 1 83 ? -12.602 -9.084 2.646 1.00 95.44 83 SER A C 1
ATOM 604 O O . SER A 1 83 ? -11.557 -9.351 2.046 1.00 95.44 83 SER A O 1
ATOM 606 N N . PRO A 1 84 ? -12.689 -9.219 3.981 1.00 94.94 84 PRO A N 1
ATOM 607 C CA . PRO A 1 84 ? -11.586 -9.773 4.761 1.00 94.94 84 PRO A CA 1
ATOM 608 C C . PRO A 1 84 ? -11.324 -11.256 4.455 1.00 94.94 84 PRO A C 1
ATOM 610 O O . PRO A 1 84 ? -10.200 -11.714 4.630 1.00 94.94 84 PRO A O 1
ATOM 613 N N . ASP A 1 85 ? -12.329 -11.993 3.974 1.00 94.31 85 ASP A N 1
ATOM 614 C CA . ASP A 1 85 ? -12.220 -13.431 3.700 1.00 94.31 85 ASP A CA 1
ATOM 615 C C . ASP A 1 85 ? -11.324 -13.726 2.487 1.00 94.31 85 ASP A C 1
ATOM 617 O O . ASP A 1 85 ? -10.708 -14.788 2.410 1.00 94.31 85 ASP A O 1
ATOM 621 N N . GLU A 1 86 ? -11.194 -12.769 1.562 1.00 95.88 86 GLU A N 1
ATOM 622 C CA . GLU A 1 86 ? -10.307 -12.887 0.399 1.00 95.88 86 GLU A CA 1
ATOM 623 C C . GLU A 1 86 ? -8.822 -12.966 0.791 1.00 95.88 86 GLU A C 1
ATOM 625 O O . GLU A 1 86 ? -8.010 -13.449 0.002 1.00 95.88 86 GLU A O 1
ATOM 630 N N . LEU A 1 87 ? -8.463 -12.586 2.026 1.00 94.25 87 LEU A N 1
ATOM 631 C CA . LEU A 1 87 ? -7.098 -12.722 2.534 1.00 94.25 87 LEU A CA 1
ATOM 632 C C . LEU A 1 87 ? -6.624 -14.184 2.521 1.00 94.25 87 LEU A C 1
ATOM 634 O O . LEU A 1 87 ? -5.475 -14.449 2.181 1.00 94.25 87 LEU A O 1
ATOM 638 N N . ALA A 1 88 ? -7.514 -15.142 2.808 1.00 91.44 88 ALA A N 1
ATOM 639 C CA . ALA A 1 88 ? -7.190 -16.572 2.790 1.00 91.44 88 ALA A CA 1
ATOM 640 C C . ALA A 1 88 ? -6.822 -17.099 1.388 1.00 91.44 88 ALA A C 1
ATOM 642 O O . ALA A 1 88 ? -6.240 -18.177 1.271 1.00 91.44 88 ALA A O 1
ATOM 643 N N . GLY A 1 89 ? -7.165 -16.356 0.330 1.00 91.75 89 GLY A N 1
ATOM 644 C CA . GLY A 1 89 ? -6.801 -16.673 -1.049 1.00 91.75 89 GLY A CA 1
ATOM 645 C C . GLY A 1 89 ? -5.416 -16.171 -1.467 1.00 91.75 89 GLY A C 1
ATOM 646 O O . GLY A 1 89 ? -4.942 -16.561 -2.534 1.00 91.75 89 GLY A O 1
ATOM 647 N N . LEU A 1 90 ? -4.759 -15.323 -0.665 1.00 93.31 90 LEU A N 1
ATOM 648 C CA . LEU A 1 90 ? -3.422 -14.816 -0.977 1.00 93.31 90 LEU A CA 1
ATOM 649 C C . LEU A 1 90 ? -2.355 -15.858 -0.633 1.00 93.31 90 LEU A C 1
ATOM 651 O O . LEU A 1 90 ? -2.270 -16.339 0.497 1.00 93.31 90 LEU A O 1
ATOM 655 N N . SER A 1 91 ? -1.511 -16.183 -1.610 1.00 91.44 91 SER A N 1
ATOM 656 C CA . SER A 1 91 ? -0.414 -17.136 -1.450 1.00 91.44 91 SER A CA 1
ATOM 657 C C . SER A 1 91 ? 0.719 -16.598 -0.575 1.00 91.44 91 SER A C 1
ATOM 659 O O . SER A 1 91 ? 1.035 -15.412 -0.629 1.00 91.44 91 SER A O 1
ATOM 661 N N . GLY A 1 92 ? 1.419 -17.504 0.109 1.00 91.31 92 GLY A N 1
ATOM 662 C CA . GLY A 1 92 ? 2.627 -17.186 0.872 1.00 91.31 92 GLY A CA 1
ATOM 663 C C . GLY A 1 92 ? 2.351 -16.747 2.313 1.00 91.31 92 GLY A C 1
ATOM 664 O O . GLY A 1 92 ? 1.197 -16.680 2.736 1.00 91.31 92 GLY A O 1
ATOM 665 N N . PRO A 1 93 ? 3.413 -16.507 3.102 1.00 92.88 93 PRO A N 1
ATOM 666 C CA . PRO A 1 93 ? 3.272 -16.005 4.461 1.00 92.88 93 PRO A CA 1
ATOM 667 C C . PRO A 1 93 ? 2.718 -14.579 4.448 1.00 92.88 93 PRO A C 1
ATOM 669 O O . PRO A 1 93 ? 3.086 -13.764 3.603 1.00 92.88 93 PRO A O 1
ATOM 672 N N . HIS A 1 94 ? 1.856 -14.268 5.410 1.00 92.19 94 HIS A N 1
ATOM 673 C CA . HIS A 1 94 ? 1.365 -12.909 5.628 1.00 92.19 94 HIS A CA 1
ATOM 674 C C . HIS A 1 94 ? 2.132 -12.268 6.775 1.00 92.19 94 HIS A C 1
ATOM 676 O O . HIS A 1 94 ? 2.539 -12.954 7.714 1.00 92.19 94 HIS A O 1
ATOM 682 N N . ALA A 1 95 ? 2.299 -10.947 6.720 1.00 91.12 95 ALA A N 1
ATOM 683 C CA . ALA A 1 95 ? 2.749 -10.210 7.889 1.00 91.12 95 ALA A CA 1
ATOM 684 C C . ALA A 1 95 ? 1.751 -10.419 9.040 1.00 91.12 95 ALA A C 1
ATOM 686 O O . ALA A 1 95 ? 0.537 -10.367 8.834 1.00 91.12 95 ALA A O 1
ATOM 687 N N . ASP A 1 96 ? 2.269 -10.619 10.248 1.00 90.31 96 ASP A N 1
ATOM 688 C CA . ASP A 1 96 ? 1.505 -10.824 11.489 1.00 90.31 96 ASP A CA 1
ATOM 689 C C . ASP A 1 96 ? 0.443 -9.735 11.746 1.00 90.31 96 ASP A C 1
ATOM 691 O O . ASP A 1 96 ? -0.618 -9.986 12.321 1.00 90.31 96 ASP A O 1
ATOM 695 N N . TYR A 1 97 ? 0.696 -8.518 11.267 1.00 90.19 97 TYR A N 1
ATOM 696 C CA . TYR A 1 97 ? -0.206 -7.381 11.380 1.00 90.19 97 TYR A CA 1
ATOM 697 C C . TYR A 1 97 ? -1.253 -7.277 10.256 1.00 90.19 97 TYR A C 1
ATOM 699 O O . TYR A 1 97 ? -2.182 -6.474 10.386 1.00 90.19 97 TYR A O 1
ATOM 707 N N . LEU A 1 98 ? -1.144 -8.046 9.165 1.00 92.62 98 LEU A N 1
ATOM 708 C CA . LEU A 1 98 ? -1.984 -7.872 7.972 1.00 92.62 98 LEU A CA 1
ATOM 709 C C . LEU A 1 98 ? -3.455 -8.217 8.238 1.00 92.62 98 LEU A C 1
ATOM 711 O O . LEU A 1 98 ? -4.339 -7.394 7.992 1.00 92.62 98 LEU A O 1
ATOM 715 N N . GLU A 1 99 ? -3.727 -9.404 8.785 1.00 92.00 99 GLU A N 1
ATOM 716 C CA . GLU A 1 99 ? -5.096 -9.842 9.084 1.00 92.00 99 GLU A CA 1
ATOM 717 C C . GLU A 1 99 ? -5.826 -8.885 10.053 1.00 92.00 99 GLU A C 1
ATOM 719 O O . GLU A 1 99 ? -6.953 -8.473 9.743 1.00 92.00 99 GLU A O 1
ATOM 724 N N . PRO A 1 100 ? -5.219 -8.448 11.178 1.00 91.31 100 PRO A N 1
ATOM 725 C CA . PRO A 1 100 ? -5.816 -7.436 12.048 1.00 91.31 100 PRO A CA 1
ATOM 726 C C . PRO A 1 100 ? -6.171 -6.124 11.335 1.00 91.31 100 PRO A C 1
ATOM 728 O O . PRO A 1 100 ? -7.242 -5.560 11.591 1.00 91.31 100 PRO A O 1
ATOM 731 N N . ILE A 1 101 ? -5.305 -5.631 10.441 1.00 92.94 101 ILE A N 1
ATOM 732 C CA . ILE A 1 101 ? -5.546 -4.395 9.680 1.00 92.94 101 ILE A CA 1
ATOM 733 C C . ILE A 1 101 ? -6.730 -4.574 8.731 1.00 92.94 101 ILE A C 1
ATOM 735 O O . ILE A 1 101 ? -7.656 -3.758 8.759 1.00 92.94 101 ILE A O 1
ATOM 739 N N . VAL A 1 102 ? -6.730 -5.644 7.932 1.00 94.25 102 VAL A N 1
ATOM 740 C CA . VAL A 1 102 ? -7.777 -5.924 6.938 1.00 94.25 102 VAL A CA 1
ATOM 741 C C . VAL A 1 102 ? -9.135 -6.089 7.620 1.00 94.25 102 VAL A C 1
ATOM 743 O O . VAL A 1 102 ? -10.096 -5.400 7.268 1.00 94.25 102 VAL A O 1
ATOM 746 N N . ARG A 1 103 ? -9.221 -6.917 8.669 1.00 93.00 103 ARG A N 1
ATOM 747 C CA . ARG A 1 103 ? -10.466 -7.090 9.437 1.00 93.00 103 ARG A CA 1
ATOM 748 C C . ARG A 1 103 ? -10.956 -5.773 10.036 1.00 93.00 103 ARG A C 1
ATOM 750 O O . ARG A 1 103 ? -12.153 -5.495 10.007 1.00 93.00 103 ARG A O 1
ATOM 757 N N . ARG A 1 104 ? -10.050 -4.933 10.553 1.00 92.38 104 ARG A N 1
ATOM 758 C CA . ARG A 1 104 ? -10.405 -3.608 11.085 1.00 92.38 104 ARG A CA 1
ATOM 759 C C . ARG A 1 104 ? -10.898 -2.655 9.999 1.00 92.38 104 ARG A C 1
ATOM 761 O O . ARG A 1 104 ? -11.796 -1.863 10.281 1.00 92.38 104 ARG A O 1
ATOM 768 N N . PHE A 1 105 ? -10.303 -2.692 8.809 1.00 93.19 105 PHE A N 1
ATOM 769 C CA . PHE A 1 105 ? -10.699 -1.855 7.679 1.00 93.19 105 PHE A CA 1
ATOM 770 C C . PHE A 1 105 ? -12.137 -2.167 7.247 1.00 93.19 105 PHE A C 1
ATOM 772 O O . PHE A 1 105 ? -12.968 -1.263 7.214 1.00 93.19 105 PHE A O 1
ATOM 779 N N . PHE A 1 106 ? -12.461 -3.448 7.047 1.00 92.06 106 PHE A N 1
ATOM 780 C CA . PHE A 1 106 ? -13.812 -3.886 6.668 1.00 92.06 106 PHE A CA 1
ATOM 781 C C . PHE A 1 106 ? -14.826 -3.887 7.823 1.00 92.06 106 PHE A C 1
ATOM 783 O O . PHE A 1 106 ? -16.031 -3.844 7.588 1.00 92.06 106 PHE A O 1
ATOM 790 N N . GLY A 1 107 ? -14.364 -3.926 9.076 1.00 85.56 107 GLY A N 1
ATOM 791 C CA . GLY A 1 107 ? -15.219 -3.906 10.265 1.00 85.56 107 GLY A CA 1
ATOM 792 C C . GLY A 1 107 ? -15.777 -2.527 10.633 1.00 85.56 107 GLY A C 1
ATOM 793 O O . GLY A 1 107 ? -16.640 -2.440 11.506 1.00 85.56 107 GLY A O 1
ATOM 794 N N . ARG A 1 108 ? -15.308 -1.442 10.001 1.00 63.91 108 ARG A N 1
ATOM 795 C CA . ARG A 1 108 ? -15.891 -0.109 10.201 1.00 63.91 108 ARG A CA 1
ATOM 796 C C . ARG A 1 108 ? -17.108 0.072 9.293 1.00 63.91 108 ARG A C 1
ATOM 798 O O . ARG A 1 108 ? -16.967 0.377 8.113 1.00 63.91 108 ARG A O 1
ATOM 805 N N . ARG A 1 109 ? -18.293 -0.089 9.881 1.00 49.41 109 ARG A N 1
ATOM 806 C CA . ARG A 1 109 ? -19.468 0.712 9.517 1.00 49.41 109 ARG A CA 1
ATOM 807 C C . ARG A 1 109 ? -19.498 1.973 10.367 1.00 49.41 109 ARG A C 1
ATOM 809 O O . ARG A 1 109 ? -19.080 1.882 11.544 1.00 49.41 109 ARG A O 1
#

Organism: NCBI:txid3074435

Secondary structure (DSSP, 8-state):
---HHHHHHHHHHHHHHHH-----GGG-EEEEEEE-TTS-EEEEEEPPP--HHHHHHHHHHHHHHHHTTTPPPS-S-----SSGGGGGGS-SPPPTTHHHHHHHHHT--

Foldseek 3Di:
DDDLLVVLVVVQVVCCQQQVDHDHSVQWAFDDWDQAPVRDIDTDTDHDDDDPVVSVVSNVVNQVVCVVVVHGHPDPDDDDDPALVCVVVDDDDDGPCPSVVRCVVRVDD

Sequence (109 aa):
MLDGSALAGQAARELVEELGIGAAPEDLKLWVVTRGENGSVGLTYLAPALPEATLRADFAAAAAAERAQDREPELADIALLRSPDELAGLSGPHADYLEPIVRRFFGRR

pLDDT: mean 92.84, std 7.6, range [49.41, 98.25]